Protein AF-A0A923AMH4-F1 (afdb_monomer_lite)

pLDDT: mean 83.08, std 15.38, range [37.03, 97.06]

Foldseek 3Di:
DVPPPPDPDDPVVVVVVVVLVVQLVVLLVVQVVCVVVVFWDPPDPSNVVSNVLSVVLVVLVVVQVVDPDDDVVVSVVVSCVVCVVGTD

Radius of gyration: 15.16 Å; chains: 1; bounding box: 31×32×39 Å

Structure (mmCIF, N/CA/C/O backbone):
data_AF-A0A923AMH4-F1
#
_entry.id   AF-A0A923AMH4-F1
#
loop_
_atom_site.group_PDB
_atom_site.id
_atom_site.type_symbol
_atom_site.label_atom_id
_atom_site.label_alt_id
_atom_site.label_comp_id
_atom_site.label_asym_id
_atom_site.label_entity_id
_atom_site.label_seq_id
_atom_site.pdbx_PDB_ins_code
_atom_site.Cartn_x
_atom_site.Cartn_y
_atom_site.Cartn_z
_atom_site.occupancy
_atom_site.B_iso_or_equiv
_atom_site.auth_seq_id
_atom_site.auth_comp_id
_atom_site.auth_asym_id
_atom_site.auth_atom_id
_atom_site.pdbx_PDB_model_num
ATOM 1 N N . MET A 1 1 ? 8.548 4.374 -12.007 1.00 47.47 1 MET A N 1
ATOM 2 C CA . MET A 1 1 ? 8.606 5.793 -11.581 1.00 47.47 1 MET A CA 1
ATOM 3 C C . MET A 1 1 ? 9.965 6.492 -11.794 1.00 47.47 1 MET A C 1
ATOM 5 O O . MET A 1 1 ? 10.091 7.633 -11.382 1.00 47.47 1 MET A O 1
ATOM 9 N N . ALA A 1 2 ? 10.959 5.908 -12.486 1.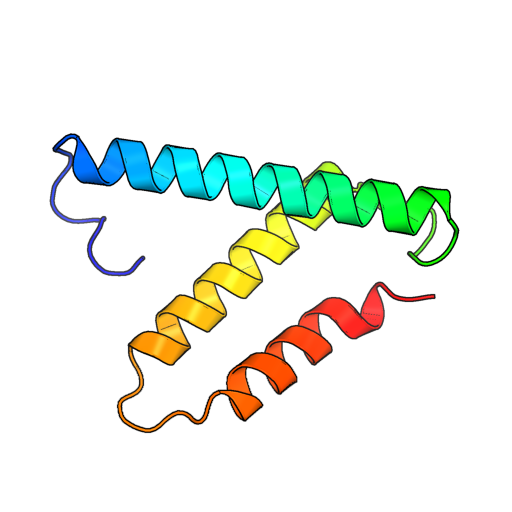00 44.94 2 ALA A N 1
ATOM 10 C CA . ALA A 1 2 ? 12.264 6.569 -12.691 1.00 44.94 2 ALA A CA 1
ATOM 11 C C . ALA A 1 2 ? 12.380 7.439 -13.970 1.00 44.94 2 ALA A C 1
ATOM 13 O O . ALA A 1 2 ? 13.323 8.207 -14.082 1.00 44.94 2 ALA A O 1
ATOM 14 N N . PHE A 1 3 ? 11.426 7.368 -14.910 1.00 37.03 3 PHE A N 1
ATOM 15 C CA . PHE A 1 3 ? 11.485 8.094 -16.197 1.00 37.03 3 PHE A CA 1
ATOM 16 C C . PHE A 1 3 ? 10.531 9.299 -16.318 1.00 37.03 3 PHE A C 1
ATOM 18 O O . PHE A 1 3 ? 10.527 9.977 -17.339 1.00 37.03 3 PHE A O 1
ATOM 25 N N . SER A 1 4 ? 9.717 9.601 -15.300 1.00 37.53 4 SER A N 1
ATOM 26 C CA . SER A 1 4 ? 8.708 10.678 -15.381 1.00 37.53 4 SER A CA 1
ATOM 27 C C . SER A 1 4 ? 9.201 12.058 -14.932 1.00 37.53 4 SER A C 1
ATOM 29 O O . SER A 1 4 ? 8.392 12.974 -14.834 1.00 37.53 4 SER A O 1
ATOM 31 N N . ILE A 1 5 ? 10.497 12.224 -14.651 1.00 47.56 5 ILE A N 1
ATOM 32 C CA . ILE A 1 5 ? 11.041 13.490 -14.130 1.00 47.56 5 ILE A CA 1
ATOM 33 C C . ILE A 1 5 ? 11.501 14.436 -15.257 1.00 47.56 5 ILE A C 1
ATOM 35 O O . ILE A 1 5 ? 11.509 15.645 -15.055 1.00 47.56 5 ILE A O 1
ATOM 39 N N . GLU A 1 6 ? 11.807 13.939 -16.461 1.00 41.06 6 GLU A N 1
ATOM 40 C CA . GLU A 1 6 ? 12.463 14.765 -17.495 1.00 41.06 6 GLU A CA 1
ATOM 41 C C . GLU A 1 6 ? 11.550 15.331 -18.596 1.00 41.06 6 GLU A C 1
ATOM 43 O O . GLU A 1 6 ? 11.972 16.244 -19.302 1.00 41.06 6 GLU A O 1
ATOM 48 N N . VAL A 1 7 ? 10.292 14.884 -18.744 1.00 46.84 7 VAL A N 1
ATOM 49 C CA . VAL A 1 7 ? 9.381 15.435 -19.772 1.00 46.84 7 VAL A CA 1
ATOM 50 C C . VAL A 1 7 ? 7.930 15.517 -19.268 1.00 46.84 7 VAL A C 1
ATOM 52 O O . VAL A 1 7 ? 7.278 14.482 -19.103 1.00 46.84 7 VAL A O 1
ATOM 55 N N . PRO A 1 8 ? 7.365 16.721 -19.046 1.00 53.12 8 PRO A N 1
ATOM 56 C CA . PRO A 1 8 ? 5.947 16.867 -18.741 1.00 53.12 8 PRO A CA 1
ATOM 57 C C . PRO A 1 8 ? 5.095 16.758 -20.027 1.00 53.12 8 PRO A C 1
ATOM 59 O O . PRO A 1 8 ? 4.985 17.710 -20.794 1.00 53.12 8 PRO A O 1
ATOM 62 N N . GLY A 1 9 ? 4.460 15.591 -20.231 1.00 58.94 9 GLY A N 1
ATOM 63 C CA . GLY A 1 9 ? 3.380 15.315 -21.216 1.00 58.94 9 GLY A CA 1
ATOM 64 C C . GLY A 1 9 ? 3.748 14.254 -22.274 1.00 58.94 9 GLY A C 1
ATOM 65 O O . GLY A 1 9 ? 4.893 14.282 -22.719 1.00 58.94 9 GLY A O 1
ATOM 66 N N . PRO A 1 10 ? 2.850 13.309 -22.694 1.00 55.94 10 PRO A N 1
ATOM 67 C CA . PRO A 1 10 ? 1.471 13.532 -23.196 1.00 55.94 10 PRO A CA 1
ATOM 68 C C . PRO A 1 10 ? 0.450 12.429 -22.694 1.00 55.94 10 PRO A C 1
ATOM 70 O O . PRO A 1 10 ? 0.765 11.762 -21.712 1.00 55.94 10 PRO A O 1
ATOM 73 N N . PRO A 1 11 ? -0.772 12.192 -23.255 1.00 55.59 11 PRO A N 1
ATOM 74 C CA . PRO A 1 11 ? -1.951 11.589 -22.572 1.00 55.59 11 PRO A CA 1
ATOM 75 C C . PRO A 1 11 ? -1.783 10.173 -21.988 1.00 55.59 11 PRO A C 1
ATOM 77 O O . PRO A 1 11 ? -2.611 9.731 -21.191 1.00 55.59 11 PRO A O 1
ATOM 80 N N . PHE A 1 12 ? -0.706 9.476 -22.345 1.00 53.97 12 PHE A N 1
ATOM 81 C CA . PHE A 1 12 ? -0.306 8.222 -21.713 1.00 53.97 12 PHE A CA 1
ATOM 82 C C . PHE A 1 12 ? -0.020 8.386 -20.218 1.00 53.97 12 PHE A C 1
ATOM 84 O O . PHE A 1 12 ? -0.520 7.590 -19.427 1.00 53.97 12 PHE A O 1
ATOM 91 N N . SER A 1 13 ? 0.706 9.431 -19.806 1.00 62.94 13 SER A N 1
ATOM 92 C CA . SER A 1 13 ? 0.992 9.659 -18.384 1.00 62.94 13 SER A CA 1
ATOM 93 C C . SER A 1 13 ? -0.285 9.932 -17.591 1.00 62.94 13 SER A C 1
ATOM 95 O O . SER A 1 13 ? -0.436 9.413 -16.494 1.00 62.94 13 SER A O 1
ATOM 97 N N . LYS A 1 14 ? -1.258 10.644 -18.178 1.00 67.69 14 LYS A N 1
ATOM 98 C CA . LYS A 1 14 ? -2.549 10.934 -17.538 1.00 67.69 14 LYS A CA 1
ATOM 99 C C . LYS A 1 14 ? -3.358 9.667 -17.252 1.00 67.69 14 LYS A C 1
ATOM 101 O O . LYS A 1 14 ? -3.847 9.505 -16.140 1.00 67.69 14 LYS A O 1
ATOM 106 N N . ARG A 1 15 ? -3.456 8.751 -18.222 1.00 74.06 15 ARG A N 1
ATOM 107 C CA . ARG A 1 15 ? -4.194 7.490 -18.047 1.00 74.06 15 ARG A CA 1
ATOM 108 C C . ARG A 1 15 ? -3.548 6.584 -16.996 1.00 74.06 15 ARG A C 1
ATOM 110 O O . ARG A 1 15 ? -4.264 5.959 -16.223 1.00 74.06 15 ARG A O 1
ATOM 117 N N . TYR A 1 16 ? -2.217 6.521 -16.954 1.00 73.69 16 TYR A N 1
ATOM 118 C CA . TYR A 1 16 ? -1.513 5.780 -15.904 1.00 73.69 16 TYR A CA 1
ATOM 119 C C . TYR A 1 16 ? -1.699 6.424 -14.528 1.00 73.69 16 TYR A C 1
ATOM 121 O O . TYR A 1 16 ? -1.984 5.708 -13.578 1.00 73.69 16 TYR A O 1
ATOM 129 N N . THR A 1 17 ? -1.652 7.755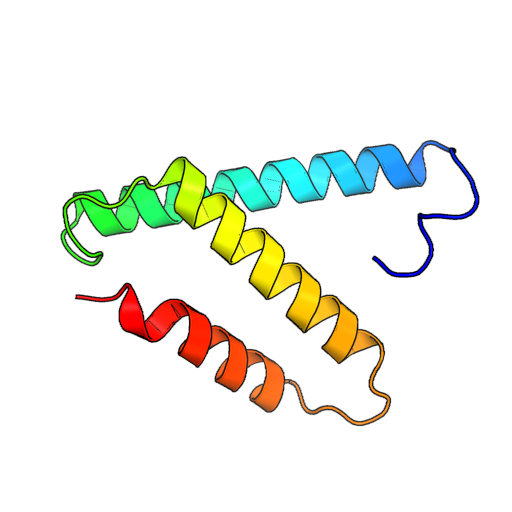 -14.427 1.00 80.44 17 THR A N 1
ATOM 130 C CA . THR A 1 17 ? -1.951 8.465 -13.174 1.00 80.44 17 THR A CA 1
ATOM 131 C C . THR A 1 17 ? -3.386 8.222 -12.698 1.00 80.44 17 THR A C 1
ATOM 133 O O . THR A 1 17 ? -3.612 8.035 -11.507 1.00 80.44 17 THR A O 1
ATOM 136 N N . GLU A 1 18 ? -4.365 8.191 -13.606 1.00 86.69 18 GLU A N 1
ATOM 137 C CA . GLU A 1 18 ? -5.758 7.862 -13.274 1.00 86.69 18 GLU A CA 1
ATOM 138 C C . GLU A 1 18 ? -5.899 6.412 -12.786 1.00 86.69 18 GLU A C 1
ATOM 140 O O . GLU A 1 18 ? -6.567 6.166 -11.783 1.00 86.69 18 GLU A O 1
ATOM 145 N N . LEU A 1 19 ? -5.235 5.458 -13.446 1.00 86.88 19 LEU A N 1
ATOM 146 C CA . LEU A 1 19 ? -5.206 4.060 -13.007 1.00 86.88 19 LEU A CA 1
ATOM 147 C C . LEU A 1 19 ? -4.543 3.907 -11.633 1.00 86.88 19 LEU A C 1
ATOM 149 O O . LEU A 1 19 ? -5.089 3.213 -10.778 1.00 86.88 19 LEU A O 1
ATOM 153 N N . ASP A 1 20 ? -3.418 4.581 -11.397 1.00 87.62 20 ASP A N 1
ATOM 154 C CA . ASP A 1 20 ? -2.738 4.579 -10.101 1.00 87.62 20 ASP A CA 1
ATOM 155 C C . ASP A 1 20 ? -3.629 5.177 -9.008 1.00 87.62 20 ASP A C 1
ATOM 157 O O . ASP A 1 20 ? -3.731 4.608 -7.923 1.00 87.62 20 ASP A O 1
ATOM 161 N N . ALA A 1 21 ? -4.346 6.267 -9.295 1.00 89.06 21 ALA A N 1
ATOM 162 C CA . ALA A 1 21 ? -5.304 6.849 -8.358 1.00 89.06 21 ALA A CA 1
ATOM 163 C C . ALA A 1 21 ? -6.454 5.878 -8.034 1.00 89.06 21 ALA A C 1
ATOM 165 O O . ALA A 1 21 ? -6.843 5.740 -6.873 1.00 89.06 21 ALA A O 1
ATOM 166 N N . MET A 1 22 ? -6.972 5.157 -9.034 1.00 92.44 22 MET A N 1
ATOM 167 C CA . MET A 1 22 ? -7.995 4.127 -8.822 1.00 92.44 22 MET A CA 1
ATOM 168 C C . MET A 1 22 ? -7.467 2.953 -7.988 1.00 92.44 22 MET A C 1
ATOM 170 O O . MET A 1 22 ? -8.179 2.455 -7.115 1.00 92.44 22 MET A O 1
ATOM 174 N N . LEU A 1 23 ? -6.232 2.509 -8.232 1.00 91.81 23 LEU A N 1
ATOM 175 C CA . LEU A 1 23 ? -5.601 1.435 -7.464 1.00 91.81 23 LEU A CA 1
ATOM 176 C C . LEU A 1 23 ? -5.320 1.859 -6.019 1.00 91.81 23 LEU A C 1
ATOM 178 O O . LEU A 1 23 ? -5.588 1.087 -5.098 1.00 91.81 23 LEU A O 1
ATOM 182 N N . ALA A 1 24 ? -4.851 3.088 -5.809 1.00 93.31 24 ALA A N 1
ATOM 183 C CA . ALA A 1 24 ? -4.652 3.653 -4.482 1.00 93.31 24 ALA A CA 1
ATOM 184 C C . ALA A 1 24 ? -5.971 3.722 -3.701 1.00 93.31 24 ALA A C 1
ATOM 186 O O . ALA A 1 24 ? -6.046 3.233 -2.575 1.00 93.31 24 ALA A O 1
ATOM 187 N N . ALA A 1 25 ? -7.043 4.212 -4.334 1.00 95.00 25 ALA A N 1
ATOM 188 C CA . ALA A 1 25 ? -8.375 4.218 -3.737 1.00 95.00 25 ALA A CA 1
ATOM 189 C C . ALA A 1 25 ? -8.837 2.800 -3.358 1.00 95.00 25 ALA A C 1
ATOM 191 O O . ALA A 1 25 ? -9.379 2.593 -2.274 1.00 95.00 25 ALA A O 1
ATOM 192 N N . LYS A 1 26 ? -8.555 1.791 -4.194 1.00 94.94 26 LYS A N 1
ATOM 193 C CA . LYS A 1 26 ? -8.872 0.390 -3.875 1.00 94.94 26 LYS A CA 1
ATOM 194 C C . LYS A 1 26 ? -8.064 -0.162 -2.702 1.00 94.94 26 LYS A C 1
ATOM 196 O O . LYS A 1 26 ? -8.600 -0.969 -1.944 1.00 94.94 26 LYS A O 1
ATOM 201 N N . ALA A 1 27 ? -6.816 0.267 -2.521 1.00 94.00 27 ALA A N 1
ATOM 202 C CA . ALA A 1 27 ? -6.031 -0.091 -1.342 1.00 94.00 27 ALA A CA 1
ATOM 203 C C . ALA A 1 27 ? -6.648 0.496 -0.059 1.00 94.00 27 ALA A C 1
ATOM 205 O O . ALA A 1 27 ? -6.765 -0.213 0.943 1.00 94.00 27 ALA A O 1
ATOM 206 N N . CYS A 1 28 ? -7.112 1.748 -0.108 1.00 96.25 28 CYS A N 1
ATOM 207 C CA . CYS A 1 28 ? -7.838 2.387 0.993 1.00 96.25 28 CYS A CA 1
ATOM 208 C C . CYS A 1 28 ? -9.163 1.667 1.299 1.00 96.25 28 CYS A C 1
ATOM 210 O O . CYS A 1 28 ? -9.417 1.326 2.456 1.00 96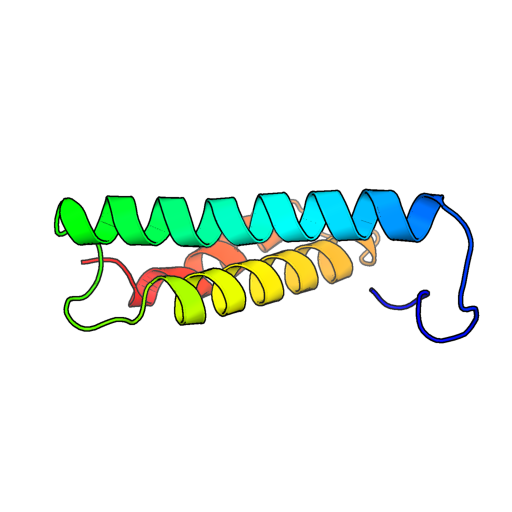.25 28 CYS A O 1
ATOM 212 N N . ASP A 1 29 ? -9.964 1.365 0.269 1.00 97.06 29 ASP A N 1
ATOM 213 C CA . ASP A 1 29 ? -11.223 0.613 0.390 1.00 97.06 29 ASP A CA 1
ATOM 214 C C . ASP A 1 29 ? -10.997 -0.750 1.064 1.00 97.06 29 ASP A C 1
ATOM 216 O O . ASP A 1 29 ? -11.738 -1.149 1.967 1.00 97.06 29 ASP A O 1
ATOM 220 N N . LEU A 1 30 ? -9.955 -1.473 0.638 1.00 94.81 30 LEU A N 1
ATOM 221 C CA . LEU A 1 30 ? -9.606 -2.779 1.189 1.00 94.81 30 LEU A CA 1
ATOM 222 C C . LEU A 1 30 ? -9.223 -2.673 2.666 1.00 94.81 30 LEU A C 1
ATOM 224 O O . LEU A 1 30 ? -9.706 -3.456 3.483 1.00 94.81 30 LEU A O 1
ATOM 228 N N . LEU A 1 31 ? -8.390 -1.696 3.027 1.00 94.31 31 LEU A N 1
ATOM 229 C CA . LEU A 1 31 ? -7.967 -1.512 4.412 1.00 94.31 31 LEU A CA 1
ATOM 230 C C . LEU A 1 31 ? -9.141 -1.105 5.316 1.00 94.31 31 LEU A C 1
ATOM 232 O O . LEU A 1 31 ? -9.252 -1.595 6.442 1.00 94.31 31 LEU A O 1
ATOM 236 N N . ALA A 1 32 ? -10.063 -0.280 4.812 1.00 95.69 32 ALA A N 1
ATOM 237 C CA . ALA A 1 32 ? -11.311 0.046 5.497 1.00 95.69 32 ALA A CA 1
ATOM 238 C C . ALA A 1 32 ? -12.199 -1.192 5.706 1.00 95.69 32 ALA A C 1
ATOM 240 O O . ALA A 1 32 ? -12.746 -1.383 6.796 1.00 95.69 32 ALA A O 1
ATOM 241 N N . ALA A 1 33 ? -12.301 -2.065 4.700 1.00 96.12 33 ALA A N 1
ATOM 242 C CA . ALA A 1 33 ? -13.053 -3.314 4.794 1.00 96.12 33 ALA A CA 1
ATOM 243 C C . ALA A 1 33 ? -12.427 -4.321 5.775 1.00 96.12 33 ALA A C 1
ATOM 245 O O . ALA A 1 33 ? -13.159 -5.003 6.488 1.00 96.12 33 ALA A O 1
ATOM 246 N N . LEU A 1 34 ? -11.096 -4.409 5.845 1.00 93.88 34 LEU A N 1
ATOM 247 C CA . LEU A 1 34 ? -10.399 -5.248 6.829 1.00 93.88 34 LEU A CA 1
ATOM 248 C C . LEU A 1 34 ? -10.591 -4.706 8.251 1.00 93.88 34 LEU A C 1
ATOM 250 O O . LEU A 1 34 ? -10.911 -5.456 9.173 1.00 93.88 34 LEU A O 1
ATOM 254 N N . LYS A 1 35 ? -10.493 -3.384 8.432 1.00 94.06 35 LYS A N 1
ATOM 255 C CA . LYS A 1 35 ? -10.739 -2.734 9.727 1.00 94.06 35 LYS A CA 1
ATOM 256 C C . LYS A 1 35 ? -12.173 -2.941 10.215 1.00 94.06 35 LYS A C 1
ATOM 258 O O . LYS A 1 35 ? -12.362 -3.221 11.395 1.00 94.06 35 LYS A O 1
ATOM 263 N N . SER A 1 36 ? -13.177 -2.829 9.342 1.00 94.75 36 SER A N 1
ATOM 264 C CA . SER A 1 36 ? -14.584 -3.015 9.735 1.00 94.75 36 SER A CA 1
ATOM 265 C C . SER A 1 36 ? -14.913 -4.450 10.157 1.00 94.75 36 SER A C 1
ATOM 267 O O . SER A 1 36 ? -15.839 -4.652 10.939 1.00 94.75 36 SER A O 1
ATOM 269 N N . ARG A 1 37 ? -14.129 -5.432 9.696 1.00 94.94 37 ARG A N 1
ATOM 270 C CA . ARG A 1 37 ? -14.216 -6.844 10.102 1.00 94.94 37 ARG A CA 1
ATOM 271 C C . ARG A 1 37 ? -13.416 -7.172 11.364 1.00 94.94 37 ARG A C 1
ATOM 273 O O . ARG A 1 37 ? -13.637 -8.220 11.956 1.00 94.94 37 ARG A O 1
ATOM 280 N N . GLY A 1 38 ? -12.534 -6.269 11.799 1.00 93.25 38 GLY A N 1
ATOM 281 C CA . GLY A 1 38 ? -11.637 -6.481 12.937 1.00 93.25 38 GLY A CA 1
ATOM 282 C C . GLY A 1 38 ? -10.299 -7.138 12.580 1.00 93.25 38 GLY A C 1
ATOM 283 O O . GLY A 1 38 ? -9.506 -7.390 13.485 1.00 93.25 38 GLY A O 1
ATOM 284 N N . ASP A 1 39 ? -10.030 -7.344 11.288 1.00 92.06 39 ASP A N 1
ATOM 285 C CA . ASP A 1 39 ? -8.831 -8.018 10.763 1.00 92.06 39 ASP A CA 1
ATOM 286 C C . ASP A 1 39 ? -7.617 -7.075 10.637 1.00 92.06 39 ASP A C 1
ATOM 288 O O . ASP A 1 39 ? -6.505 -7.503 10.329 1.00 92.06 39 ASP A O 1
ATOM 292 N N . ALA A 1 40 ? -7.822 -5.774 10.866 1.00 90.19 40 ALA A N 1
ATOM 293 C CA . ALA A 1 40 ? -6.771 -4.761 10.891 1.00 90.19 40 ALA A CA 1
ATOM 294 C C . ALA A 1 40 ? -6.708 -4.048 12.250 1.00 90.19 40 ALA A C 1
ATOM 296 O O . ALA A 1 40 ? -7.696 -3.975 12.989 1.00 90.19 40 ALA A O 1
ATOM 297 N N . LEU A 1 41 ? -5.539 -3.489 12.575 1.00 88.31 41 LEU A N 1
ATOM 298 C CA . LEU A 1 41 ? -5.301 -2.778 13.833 1.00 88.31 41 LEU A CA 1
ATOM 299 C C . LEU A 1 41 ? -6.337 -1.648 14.073 1.00 88.31 41 LEU A C 1
ATOM 301 O O . LEU A 1 41 ? -6.587 -0.831 13.182 1.00 88.31 41 LEU A O 1
ATOM 305 N N . PRO A 1 42 ? -6.935 -1.539 15.277 1.00 87.19 42 PRO A N 1
ATOM 306 C CA . PRO A 1 42 ? -7.836 -0.440 15.603 1.00 87.19 42 PRO A CA 1
ATOM 307 C C . PRO A 1 42 ? -7.086 0.895 15.642 1.00 87.19 42 PRO A C 1
ATOM 309 O O . PRO A 1 42 ? -5.902 0.955 15.958 1.00 87.19 42 PRO A O 1
ATOM 312 N N . GLY A 1 43 ? -7.797 1.986 15.351 1.00 88.69 43 GLY A N 1
ATOM 313 C CA . GLY A 1 43 ? -7.243 3.343 15.436 1.00 88.69 43 GLY A CA 1
ATOM 314 C C . GLY A 1 43 ? -6.379 3.783 14.251 1.00 88.69 43 GLY A C 1
ATOM 315 O O . GLY A 1 43 ? -5.966 4.936 14.225 1.00 88.69 43 GLY A O 1
ATOM 316 N N . ILE A 1 44 ? -6.149 2.927 13.250 1.00 90.31 44 ILE A N 1
ATOM 317 C CA . ILE A 1 44 ? -5.456 3.338 12.021 1.00 90.31 44 ILE A CA 1
ATOM 318 C C . ILE A 1 44 ? -6.347 4.240 11.158 1.00 90.31 44 ILE A C 1
ATOM 320 O O . ILE A 1 44 ? -7.553 3.988 11.018 1.00 90.31 44 ILE A O 1
ATOM 324 N N . ASP A 1 45 ? -5.742 5.266 10.562 1.00 94.44 45 ASP A N 1
ATOM 325 C CA . ASP A 1 45 ? -6.319 6.017 9.449 1.00 94.44 45 ASP A CA 1
ATOM 326 C C . ASP A 1 45 ? -6.178 5.171 8.179 1.00 94.44 45 ASP A C 1
ATOM 328 O O . ASP A 1 45 ? -5.078 4.960 7.668 1.00 94.44 45 ASP A O 1
ATOM 332 N N . THR A 1 46 ? -7.296 4.622 7.709 1.00 94.25 46 THR A N 1
ATOM 333 C CA . THR A 1 46 ? -7.313 3.669 6.595 1.00 94.25 46 THR A CA 1
ATOM 334 C C . THR A 1 46 ? -7.044 4.329 5.248 1.00 94.25 46 THR A C 1
ATOM 336 O O . THR A 1 46 ? -6.575 3.654 4.337 1.00 94.25 46 THR A O 1
ATOM 339 N N . GLU A 1 47 ? -7.311 5.628 5.118 1.00 95.25 47 GLU A N 1
ATOM 340 C CA . GLU A 1 47 ? -7.055 6.374 3.887 1.00 95.25 47 GLU A CA 1
ATOM 341 C C . GLU A 1 47 ? -5.566 6.707 3.779 1.00 95.25 47 GLU A C 1
ATOM 343 O O . GLU A 1 47 ? -4.903 6.314 2.816 1.00 95.25 47 GLU A O 1
ATOM 348 N N . ALA A 1 48 ? -5.003 7.327 4.819 1.00 93.38 48 ALA A N 1
ATOM 349 C CA . ALA A 1 48 ? -3.583 7.663 4.846 1.00 93.38 48 ALA A CA 1
ATOM 350 C C . ALA A 1 48 ? -2.700 6.408 4.738 1.00 93.38 48 ALA A C 1
ATOM 352 O O . ALA A 1 48 ? -1.759 6.359 3.941 1.00 93.38 48 ALA A O 1
ATOM 353 N N . LEU A 1 49 ? -3.014 5.361 5.507 1.00 92.94 49 LEU A N 1
ATOM 354 C CA . LEU A 1 49 ? -2.228 4.131 5.499 1.00 92.94 49 LEU A CA 1
ATOM 355 C C . LEU A 1 49 ? -2.425 3.321 4.210 1.00 92.94 49 LEU A C 1
ATOM 357 O O . LEU A 1 49 ? -1.455 2.760 3.702 1.00 92.94 49 LEU A O 1
ATOM 361 N N . GLY A 1 50 ? -3.636 3.295 3.644 1.00 93.00 50 GLY A N 1
ATOM 362 C CA . GLY A 1 50 ? -3.898 2.661 2.349 1.00 93.00 50 GLY A CA 1
ATOM 363 C C . GLY A 1 50 ? -3.048 3.273 1.232 1.00 93.00 50 GLY A C 1
ATOM 364 O O . GLY A 1 50 ? -2.411 2.542 0.468 1.00 93.00 50 GLY A O 1
ATOM 365 N N . GLN A 1 51 ? -2.930 4.605 1.209 1.00 93.75 51 GLN A N 1
ATOM 366 C CA . GLN A 1 51 ? -2.069 5.315 0.263 1.00 93.75 51 GLN A CA 1
ATOM 367 C C . GLN A 1 51 ? -0.582 4.978 0.457 1.00 93.75 51 GLN A C 1
ATOM 369 O O . GLN A 1 51 ? 0.138 4.759 -0.520 1.00 93.75 51 GLN A O 1
ATOM 374 N N . VAL A 1 52 ? -0.111 4.909 1.707 1.00 92.69 52 VAL A N 1
ATOM 375 C CA . VAL A 1 52 ? 1.280 4.537 2.025 1.00 92.69 52 VAL A CA 1
ATOM 376 C C . VAL A 1 52 ? 1.590 3.113 1.558 1.00 92.69 52 VAL A C 1
ATOM 378 O O . VAL A 1 52 ? 2.634 2.889 0.940 1.00 92.69 52 VAL A O 1
ATOM 381 N N . ILE A 1 53 ? 0.679 2.163 1.796 1.00 91.31 53 ILE A N 1
ATOM 382 C CA . ILE A 1 53 ? 0.816 0.778 1.327 1.00 91.31 53 ILE A CA 1
ATOM 383 C C . ILE A 1 53 ? 0.886 0.744 -0.199 1.00 91.31 53 ILE A C 1
ATOM 385 O O . ILE A 1 53 ? 1.815 0.148 -0.740 1.00 91.31 53 ILE A O 1
ATOM 389 N N . PHE A 1 54 ? -0.043 1.409 -0.894 1.00 92.44 54 PHE A N 1
ATOM 390 C CA . PHE A 1 54 ? -0.045 1.453 -2.357 1.00 92.44 54 PHE A CA 1
ATOM 391 C C . PHE A 1 54 ? 1.276 1.998 -2.911 1.00 92.44 54 PHE A C 1
ATOM 393 O O . PHE A 1 54 ? 1.905 1.352 -3.748 1.00 92.44 54 PHE A O 1
ATOM 400 N N . ASN A 1 55 ? 1.742 3.139 -2.396 1.00 91.56 55 ASN A N 1
ATOM 401 C CA . ASN A 1 55 ? 2.998 3.750 -2.831 1.00 91.56 55 ASN A CA 1
ATOM 402 C C . ASN A 1 55 ? 4.192 2.811 -2.602 1.00 91.56 55 ASN A C 1
ATOM 404 O O . ASN A 1 55 ? 5.061 2.681 -3.465 1.00 91.56 55 ASN A O 1
ATOM 408 N N . SER A 1 56 ? 4.221 2.127 -1.455 1.00 91.25 56 SER A N 1
ATOM 409 C CA . SER A 1 56 ? 5.268 1.160 -1.126 1.00 91.25 56 SER A CA 1
ATOM 410 C C . SER A 1 56 ? 5.267 -0.038 -2.080 1.00 91.25 56 SER A C 1
ATOM 412 O O . SER A 1 56 ? 6.319 -0.398 -2.611 1.00 91.25 56 SER A O 1
ATOM 414 N N . LEU A 1 57 ? 4.097 -0.627 -2.345 1.00 90.19 57 LEU A N 1
ATOM 415 C CA . LEU A 1 57 ? 3.950 -1.754 -3.269 1.00 90.19 57 LEU A CA 1
ATOM 416 C C . LEU A 1 57 ? 4.308 -1.364 -4.703 1.00 90.19 57 LEU A C 1
ATOM 418 O O . LEU A 1 57 ? 5.007 -2.117 -5.379 1.00 90.19 57 LEU A O 1
ATOM 422 N N . ASN A 1 58 ? 3.884 -0.181 -5.152 1.00 90.44 58 ASN A N 1
ATOM 423 C CA . ASN A 1 58 ? 4.209 0.314 -6.484 1.00 90.44 58 ASN A CA 1
ATOM 424 C C . ASN A 1 58 ? 5.724 0.499 -6.648 1.00 90.44 58 ASN A C 1
ATOM 426 O O . ASN A 1 58 ? 6.298 0.088 -7.653 1.00 90.44 58 ASN A O 1
ATOM 430 N N . GLN A 1 59 ? 6.405 1.026 -5.626 1.00 89.56 59 GLN A N 1
ATOM 431 C CA . GLN A 1 59 ? 7.860 1.149 -5.656 1.00 89.56 59 GLN A CA 1
ATOM 432 C C . GLN A 1 59 ? 8.562 -0.217 -5.688 1.00 89.56 59 GLN A C 1
ATOM 434 O O . GLN A 1 59 ? 9.501 -0.396 -6.460 1.00 89.56 59 GLN A O 1
ATOM 439 N N . LEU A 1 60 ? 8.093 -1.201 -4.909 1.00 89.62 60 LEU A N 1
ATOM 440 C CA . LEU A 1 60 ? 8.627 -2.568 -4.969 1.00 89.62 60 LEU A CA 1
ATOM 441 C C . LEU A 1 60 ? 8.433 -3.200 -6.351 1.00 89.62 60 LEU A C 1
ATOM 443 O O . LEU A 1 60 ? 9.342 -3.853 -6.855 1.00 89.62 60 LEU A O 1
ATOM 4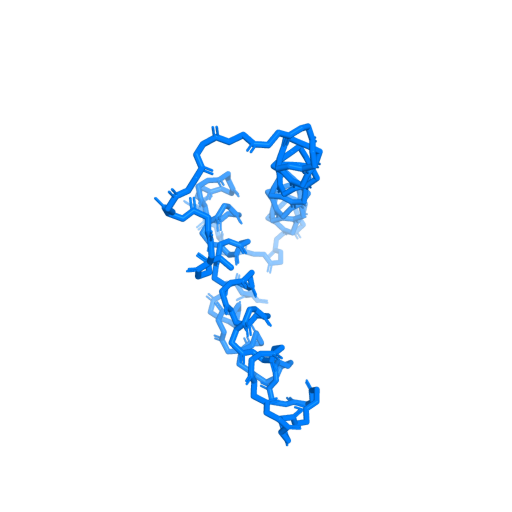47 N N . PHE A 1 61 ? 7.274 -2.986 -6.974 1.00 87.12 61 PHE A N 1
ATOM 448 C CA . PHE A 1 61 ? 6.997 -3.466 -8.323 1.00 87.12 61 PHE A CA 1
ATOM 449 C C . PHE A 1 61 ? 7.907 -2.802 -9.366 1.00 87.12 61 PHE A C 1
ATOM 451 O O . PHE A 1 61 ? 8.463 -3.489 -10.218 1.00 87.12 61 PHE A O 1
ATOM 458 N N . VAL A 1 62 ? 8.113 -1.484 -9.279 1.00 87.31 62 VAL A N 1
ATOM 459 C CA . VAL A 1 62 ? 9.041 -0.757 -10.159 1.00 87.31 62 VAL A CA 1
ATOM 460 C C . VAL A 1 62 ? 10.458 -1.319 -10.048 1.00 87.31 62 VAL A C 1
ATOM 462 O O . VAL A 1 62 ? 11.097 -1.530 -11.075 1.00 87.31 62 VAL A O 1
ATOM 465 N N . GLU A 1 63 ? 10.949 -1.577 -8.835 1.00 89.75 63 GLU A N 1
ATOM 466 C CA . GLU A 1 63 ? 12.280 -2.166 -8.649 1.00 89.75 63 GLU A CA 1
ATOM 467 C C . GLU A 1 63 ? 12.349 -3.620 -9.125 1.00 89.75 63 GLU A C 1
ATOM 469 O O . GLU A 1 63 ? 13.332 -4.002 -9.754 1.00 89.75 63 GLU A O 1
ATOM 474 N N . PHE A 1 64 ? 11.291 -4.405 -8.916 1.00 86.81 64 PHE A N 1
ATOM 475 C CA . PHE A 1 64 ? 11.182 -5.763 -9.447 1.00 86.81 64 PHE A CA 1
ATOM 476 C C . PHE A 1 64 ? 11.283 -5.790 -10.978 1.00 86.81 64 PHE A C 1
ATOM 478 O O . PHE A 1 64 ? 12.076 -6.547 -11.522 1.00 86.81 64 PHE A O 1
ATOM 485 N N . VAL A 1 65 ? 10.542 -4.921 -11.675 1.00 85.88 65 VAL A N 1
ATOM 486 C CA . VAL A 1 65 ? 10.568 -4.831 -13.148 1.00 85.88 65 VAL A CA 1
ATOM 487 C C . VAL A 1 65 ? 11.933 -4.376 -13.677 1.00 85.88 65 VAL A C 1
ATOM 489 O O . VAL A 1 65 ? 12.304 -4.724 -14.794 1.00 85.88 65 VAL A O 1
ATOM 492 N N . LYS A 1 66 ? 12.685 -3.591 -12.896 1.00 87.88 66 LYS A N 1
ATOM 493 C CA . LYS A 1 66 ? 14.036 -3.137 -13.263 1.00 87.88 66 LYS A CA 1
ATOM 494 C C . LYS A 1 66 ? 15.111 -4.211 -13.070 1.00 87.88 66 LYS A C 1
ATOM 496 O O . LYS A 1 66 ? 16.191 -4.063 -13.632 1.00 87.88 66 LYS A O 1
ATOM 501 N N . ALA A 1 67 ? 14.861 -5.235 -12.258 1.00 87.88 67 ALA A N 1
ATOM 502 C CA . ALA A 1 67 ? 15.824 -6.293 -11.983 1.00 87.88 67 ALA A CA 1
ATOM 503 C C . ALA A 1 67 ? 15.694 -7.417 -13.023 1.00 87.88 67 ALA A C 1
ATOM 505 O O . ALA A 1 67 ? 14.644 -8.042 -13.120 1.00 87.88 67 ALA A O 1
ATOM 506 N N . GLU A 1 68 ? 16.765 -7.696 -13.775 1.00 72.94 68 GLU A N 1
ATOM 507 C CA . GLU A 1 68 ? 16.736 -8.651 -14.900 1.00 72.94 68 GLU A CA 1
ATOM 508 C C . GLU A 1 68 ? 16.399 -10.100 -14.488 1.00 72.94 68 GLU A C 1
ATOM 510 O O . GLU A 1 68 ? 15.784 -10.812 -15.275 1.00 72.94 68 GLU A O 1
ATOM 515 N N . ASP A 1 69 ? 16.696 -10.505 -13.245 1.00 82.88 69 ASP A N 1
ATOM 516 C CA . ASP A 1 69 ? 16.536 -11.893 -12.767 1.00 82.88 69 ASP A CA 1
ATOM 517 C C . ASP A 1 69 ? 15.785 -12.017 -11.427 1.00 82.88 69 ASP A C 1
ATOM 519 O O . ASP A 1 69 ? 15.935 -13.006 -10.704 1.00 82.88 69 ASP A O 1
ATOM 523 N N . SER A 1 70 ? 14.989 -11.017 -11.030 1.00 79.38 70 SER A N 1
ATOM 524 C CA . SER A 1 70 ? 14.255 -11.125 -9.762 1.00 79.38 70 SER A CA 1
ATOM 525 C C . SER A 1 70 ? 13.086 -12.116 -9.890 1.00 79.38 70 SER A C 1
ATOM 527 O O . SER A 1 70 ? 12.217 -11.935 -10.747 1.00 79.38 70 SER A O 1
ATOM 529 N N . PRO A 1 71 ? 13.002 -13.165 -9.050 1.00 88.62 71 PRO A N 1
ATOM 530 C CA . PRO A 1 71 ? 11.865 -14.072 -9.064 1.00 88.62 71 PRO A CA 1
ATOM 531 C C . PRO A 1 71 ? 10.638 -13.411 -8.407 1.00 88.62 71 PRO A C 1
ATOM 533 O O . PRO A 1 71 ? 10.768 -12.786 -7.351 1.00 88.62 71 PRO A O 1
ATOM 536 N N . PRO A 1 72 ? 9.410 -13.605 -8.931 1.00 87.19 72 PRO A N 1
ATOM 537 C CA . PRO A 1 72 ? 8.185 -13.034 -8.348 1.00 87.19 72 PRO A CA 1
ATOM 538 C C . PRO A 1 72 ? 7.979 -13.347 -6.856 1.00 87.19 72 PRO A C 1
ATOM 540 O O . PRO A 1 72 ? 7.368 -12.571 -6.121 1.00 87.19 72 PRO A O 1
ATOM 543 N N . ALA A 1 73 ? 8.521 -14.473 -6.383 1.00 88.56 73 ALA A N 1
ATOM 544 C CA . ALA A 1 73 ? 8.495 -14.863 -4.976 1.00 88.56 73 ALA A CA 1
ATOM 545 C C . ALA A 1 73 ? 9.152 -13.823 -4.047 1.00 88.56 73 ALA A C 1
ATOM 547 O O . ALA A 1 73 ? 8.693 -13.635 -2.917 1.00 88.56 73 ALA A O 1
ATOM 548 N N . ASP A 1 74 ? 10.180 -13.111 -4.514 1.00 87.00 74 ASP A N 1
ATOM 549 C CA . ASP A 1 74 ? 10.847 -12.074 -3.727 1.00 87.00 74 ASP A CA 1
ATOM 550 C C . ASP A 1 74 ? 9.960 -10.847 -3.533 1.00 87.00 74 ASP A C 1
ATOM 552 O O . ASP A 1 74 ? 9.858 -10.337 -2.414 1.00 87.00 74 ASP A O 1
ATOM 556 N N . LEU A 1 75 ? 9.243 -10.434 -4.581 1.00 88.50 75 LEU A N 1
ATOM 557 C CA . LEU A 1 75 ? 8.265 -9.352 -4.500 1.00 88.50 75 LEU A CA 1
ATOM 558 C C . LEU A 1 75 ? 7.161 -9.685 -3.486 1.00 88.50 75 LEU A C 1
ATOM 560 O O . LEU A 1 75 ? 6.867 -8.878 -2.601 1.00 88.50 75 LEU A O 1
ATOM 564 N N . HIS A 1 76 ? 6.599 -10.897 -3.555 1.00 88.88 76 HIS A N 1
ATOM 565 C CA . HIS A 1 76 ? 5.582 -11.351 -2.602 1.00 88.88 76 HIS A CA 1
ATOM 566 C C . HIS A 1 76 ? 6.098 -11.369 -1.160 1.00 88.88 76 HIS A C 1
ATOM 568 O O . HIS A 1 76 ? 5.406 -10.901 -0.253 1.00 88.88 76 HIS A O 1
ATOM 574 N N . ARG A 1 77 ? 7.325 -11.852 -0.942 1.00 92.25 77 ARG A N 1
ATOM 575 C CA . ARG A 1 77 ? 7.951 -11.900 0.384 1.00 92.25 77 ARG A CA 1
ATOM 576 C C . ARG A 1 77 ? 8.116 -10.505 0.989 1.00 92.25 77 ARG A C 1
ATOM 578 O O . ARG A 1 77 ? 7.779 -10.302 2.157 1.00 92.25 77 ARG A O 1
ATOM 585 N N . VAL A 1 78 ? 8.614 -9.537 0.219 1.00 89.62 78 VAL A N 1
ATOM 586 C CA . VAL A 1 78 ? 8.811 -8.165 0.718 1.00 89.62 78 VAL A CA 1
ATOM 587 C C . VAL A 1 78 ? 7.469 -7.454 0.926 1.00 89.62 78 VAL A C 1
ATOM 589 O O . VAL A 1 78 ? 7.281 -6.811 1.959 1.00 89.62 78 VAL A O 1
ATOM 592 N N . SER A 1 79 ? 6.510 -7.644 0.015 1.00 89.44 79 SER A N 1
ATOM 593 C CA . SER A 1 79 ? 5.132 -7.151 0.153 1.00 89.44 79 SER A CA 1
ATOM 594 C C . SER A 1 79 ? 4.458 -7.661 1.433 1.00 89.44 79 SER A C 1
ATOM 596 O O . SER A 1 79 ? 3.863 -6.883 2.182 1.00 89.44 79 SER A O 1
ATOM 598 N N . ALA A 1 80 ? 4.579 -8.961 1.724 1.00 90.62 80 ALA A N 1
ATOM 599 C CA . ALA A 1 80 ? 4.043 -9.555 2.947 1.00 90.62 80 ALA A CA 1
ATOM 600 C C . ALA A 1 80 ? 4.687 -8.934 4.193 1.00 90.62 80 ALA A C 1
ATOM 602 O O . ALA A 1 80 ? 3.992 -8.562 5.133 1.00 90.62 80 ALA A O 1
ATOM 603 N N . ARG A 1 81 ? 6.009 -8.724 4.180 1.00 90.00 81 ARG A N 1
ATOM 604 C CA . ARG A 1 81 ? 6.714 -8.064 5.288 1.00 90.00 81 ARG A CA 1
ATOM 605 C C . ARG A 1 81 ? 6.202 -6.643 5.554 1.00 90.00 81 ARG A C 1
ATOM 607 O O . ARG A 1 81 ? 6.104 -6.259 6.712 1.00 90.00 81 ARG A O 1
ATOM 614 N N . HIS A 1 82 ? 5.883 -5.867 4.516 1.00 87.19 82 HIS A N 1
ATOM 615 C CA . HIS A 1 82 ? 5.399 -4.485 4.671 1.00 87.19 82 HIS A CA 1
ATOM 616 C C . HIS A 1 82 ? 3.989 -4.396 5.266 1.00 87.19 82 HIS A C 1
ATOM 618 O O . HIS A 1 82 ? 3.628 -3.366 5.826 1.00 87.19 82 HIS A O 1
ATOM 624 N N . THR A 1 83 ? 3.201 -5.463 5.149 1.00 87.19 83 THR A N 1
ATOM 625 C CA . THR A 1 83 ? 1.797 -5.493 5.580 1.00 87.19 83 THR A CA 1
ATOM 626 C C . THR A 1 83 ? 1.565 -6.356 6.821 1.00 87.19 83 THR A C 1
ATOM 628 O O . THR A 1 83 ? 0.548 -6.194 7.487 1.00 87.19 83 THR A O 1
ATOM 631 N N . ALA A 1 84 ? 2.521 -7.213 7.196 1.00 87.19 84 ALA A N 1
ATOM 632 C CA . ALA A 1 84 ? 2.399 -8.140 8.321 1.00 87.19 84 ALA A CA 1
ATOM 633 C C . ALA A 1 84 ? 2.098 -7.459 9.666 1.00 87.19 84 ALA A C 1
ATOM 635 O O . ALA A 1 84 ? 1.355 -8.007 10.470 1.00 87.19 84 ALA A O 1
ATOM 636 N N . SER A 1 85 ? 2.638 -6.262 9.912 1.00 82.62 85 SER A N 1
ATOM 637 C CA . SER A 1 85 ? 2.404 -5.517 11.159 1.00 82.62 85 SER A CA 1
ATOM 638 C C . SER A 1 85 ? 1.017 -4.871 11.253 1.00 82.62 85 SER A C 1
ATOM 640 O O . SER A 1 85 ? 0.680 -4.309 12.293 1.00 82.62 85 SER A O 1
ATOM 642 N N . LEU A 1 86 ? 0.230 -4.918 10.175 1.00 79.5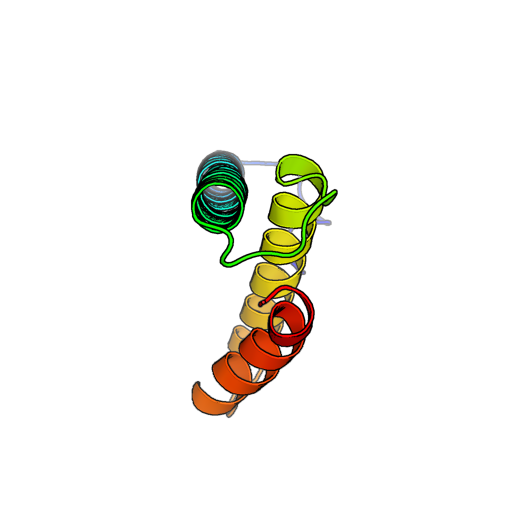0 86 LEU A N 1
ATOM 643 C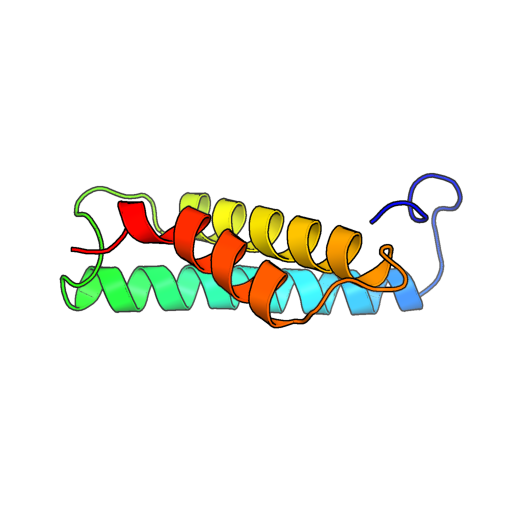 CA . LEU A 1 86 ? -1.108 -4.331 10.105 1.00 79.50 86 LEU A CA 1
ATOM 644 C C . LEU A 1 86 ? -2.217 -5.346 10.385 1.00 79.50 86 LEU A C 1
ATOM 646 O O . LEU A 1 86 ? -3.333 -4.939 10.718 1.00 79.50 86 LEU A O 1
ATOM 650 N N . ALA A 1 87 ? -1.907 -6.635 10.235 1.00 79.81 87 ALA A N 1
ATOM 651 C CA . ALA A 1 87 ? -2.822 -7.730 10.508 1.00 79.81 87 ALA A CA 1
ATOM 652 C C . ALA A 1 87 ? -3.038 -7.897 12.018 1.00 79.81 87 ALA A C 1
ATOM 654 O O . ALA A 1 87 ? -2.122 -7.671 12.817 1.00 79.81 87 ALA A O 1
ATOM 655 N N . ARG A 1 88 ? -4.259 -8.283 12.389 1.00 70.19 88 ARG A N 1
ATOM 656 C CA . ARG A 1 88 ? -4.630 -8.656 13.755 1.00 70.19 88 ARG A CA 1
ATOM 657 C C . ARG A 1 88 ? -4.737 -10.160 13.939 1.00 70.19 88 ARG A C 1
ATOM 659 O O . ARG A 1 88 ? -5.149 -10.842 12.979 1.00 70.19 88 ARG A O 1
#

Secondary structure (DSSP, 8-state):
--SSSS----HHHHHHHHHHHHHHHHHHHHHHHHHHHT-B-TT--HHHHHHHHHHHHHHHHHHHHH-TT--HHHHHHHHHHHHGGGB-

Sequence (88 aa):
MAFSIEVPGPPFSKRYTELDAMLAAKACDLLAALKSRGDALPGIDTEALGQVIFNSLNQLFVEFVKAEDSPPADLHRVSARHTASLAR